Protein AF-V4AZX0-F1 (afdb_monomer_lite)

InterPro domains:
  IPR028002 Myb/SANT-like DNA-binding domain 5 [PF13873] (2-65)

Organism: Lottia gigantea (NCBI:txid225164)

Foldseek 3Di:
DLCVLCVVCVCLCVDPDDPPVSVVSNVVSLVVSQVVVCVPDPDDRDDSVRSVVVVVVVVVVVVVVVVVVVVVVVVVVVD

Structure (mmCIF, N/CA/C/O backbone):
data_AF-V4AZX0-F1
#
_entry.id   AF-V4AZX0-F1
#
loop_
_atom_site.group_PDB
_atom_site.id
_atom_site.type_symbol
_atom_site.label_atom_id
_atom_site.label_alt_id
_atom_site.label_comp_id
_atom_site.label_asym_id
_atom_site.label_entity_id
_atom_site.label_seq_id
_atom_site.pdbx_PDB_ins_code
_atom_site.Cartn_x
_atom_site.Cartn_y
_atom_site.Cartn_z
_atom_site.occupancy
_atom_site.B_iso_or_equiv
_atom_site.auth_seq_id
_atom_site.auth_comp_id
_atom_site.auth_asym_id
_atom_site.auth_atom_id
_atom_site.pdbx_PDB_model_num
ATOM 1 N N . PHE A 1 1 ? -8.953 -5.101 -6.131 1.00 65.12 1 PHE A N 1
ATOM 2 C CA . PHE A 1 1 ? -7.872 -5.081 -7.136 1.00 65.12 1 PHE A CA 1
ATOM 3 C C . PHE A 1 1 ? -6.606 -4.370 -6.667 1.00 65.12 1 PHE A C 1
ATOM 5 O O . PHE A 1 1 ? -5.698 -5.060 -6.244 1.00 65.12 1 PHE A O 1
ATOM 12 N N . LEU A 1 2 ? -6.518 -3.026 -6.649 1.00 69.69 2 LEU A N 1
ATOM 13 C CA . LEU A 1 2 ? -5.349 -2.356 -6.033 1.00 69.69 2 LEU A CA 1
ATOM 14 C C . LEU A 1 2 ? -5.211 -2.740 -4.551 1.00 69.69 2 LEU A C 1
ATOM 16 O O . LEU A 1 2 ? -4.106 -2.892 -4.054 1.00 69.69 2 LEU A O 1
ATOM 20 N N . ILE A 1 3 ? -6.346 -2.913 -3.869 1.00 73.56 3 ILE A N 1
ATOM 21 C CA . ILE A 1 3 ? -6.401 -3.348 -2.471 1.00 73.56 3 ILE A CA 1
ATOM 22 C C . ILE A 1 3 ? -5.770 -4.736 -2.306 1.00 73.56 3 ILE A C 1
ATOM 24 O O . ILE A 1 3 ? -4.906 -4.854 -1.457 1.00 73.56 3 ILE A O 1
ATOM 28 N N . ASP A 1 4 ? -6.120 -5.729 -3.131 1.00 78.38 4 ASP A N 1
ATOM 29 C CA . ASP A 1 4 ? -5.553 -7.088 -3.064 1.00 78.38 4 ASP A CA 1
ATOM 30 C C . ASP A 1 4 ? -4.036 -7.105 -3.260 1.00 78.38 4 ASP A C 1
ATOM 32 O O . ASP A 1 4 ? -3.317 -7.690 -2.459 1.00 78.38 4 ASP A O 1
ATOM 36 N N . ILE A 1 5 ? -3.537 -6.396 -4.281 1.00 77.06 5 ILE A N 1
ATOM 37 C CA . ILE A 1 5 ? -2.093 -6.318 -4.537 1.00 77.06 5 ILE A CA 1
ATOM 38 C C . ILE A 1 5 ? -1.405 -5.628 -3.352 1.00 77.06 5 ILE A C 1
ATOM 40 O O . ILE A 1 5 ? -0.387 -6.091 -2.859 1.00 77.06 5 ILE A O 1
ATOM 44 N N . VAL A 1 6 ? -1.962 -4.529 -2.838 1.00 77.88 6 VAL A N 1
ATOM 45 C CA . VAL A 1 6 ? -1.379 -3.844 -1.676 1.00 77.88 6 VAL A CA 1
ATOM 46 C C . VAL A 1 6 ? -1.480 -4.684 -0.393 1.00 77.88 6 VAL A C 1
ATOM 48 O O . VAL A 1 6 ? -0.608 -4.555 0.467 1.00 77.88 6 VAL A O 1
ATOM 51 N N . ASP A 1 7 ? -2.497 -5.538 -0.260 1.00 78.56 7 ASP A N 1
ATOM 52 C CA . ASP A 1 7 ? -2.672 -6.445 0.878 1.00 78.56 7 ASP A CA 1
ATOM 53 C C . ASP A 1 7 ? -1.600 -7.547 0.890 1.00 78.56 7 ASP A C 1
ATOM 55 O O . ASP A 1 7 ? -1.003 -7.804 1.934 1.00 78.56 7 ASP A O 1
ATOM 59 N N . GLU A 1 8 ? -1.224 -8.079 -0.278 1.00 80.56 8 GLU A N 1
ATOM 60 C CA . GLU A 1 8 ? -0.107 -9.028 -0.419 1.00 80.56 8 GLU A CA 1
ATOM 61 C C . GLU A 1 8 ? 1.226 -8.438 0.087 1.00 80.56 8 GLU A C 1
ATOM 63 O O . GLU A 1 8 ? 2.004 -9.099 0.778 1.00 80.56 8 GLU A O 1
ATOM 68 N N . PHE A 1 9 ? 1.461 -7.145 -0.160 1.00 78.44 9 PHE A N 1
ATOM 69 C CA . PHE A 1 9 ? 2.660 -6.430 0.301 1.00 78.44 9 PHE A CA 1
ATOM 70 C C . PHE A 1 9 ? 2.486 -5.719 1.655 1.00 78.44 9 PHE A C 1
ATOM 72 O O . PHE A 1 9 ? 3.393 -5.006 2.111 1.00 78.44 9 PHE A O 1
ATOM 79 N N . LYS A 1 10 ? 1.352 -5.904 2.340 1.00 78.31 10 LYS A N 1
ATOM 80 C CA . LYS A 1 10 ? 0.996 -5.189 3.575 1.00 78.31 10 LYS A CA 1
ATOM 81 C C . LYS A 1 10 ? 2.020 -5.367 4.686 1.00 78.31 10 LYS A C 1
ATOM 83 O O . LYS A 1 10 ? 2.389 -4.387 5.327 1.00 78.31 10 LYS A O 1
ATOM 88 N N . GLY A 1 11 ? 2.555 -6.575 4.864 1.00 78.81 11 GLY A N 1
ATOM 89 C CA . GLY A 1 11 ? 3.579 -6.852 5.879 1.00 78.81 11 GLY A CA 1
ATOM 90 C C . GLY A 1 11 ? 4.864 -6.033 5.694 1.00 78.81 11 GLY A C 1
ATOM 91 O O . GLY A 1 11 ? 5.519 -5.660 6.667 1.00 78.81 11 GLY A O 1
ATOM 92 N N . VAL A 1 12 ? 5.202 -5.687 4.449 1.00 80.62 12 VAL A N 1
ATOM 93 C CA . VAL A 1 12 ? 6.364 -4.848 4.12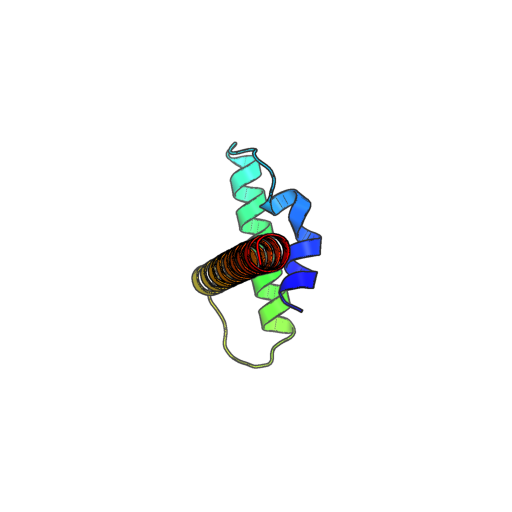4 1.00 80.62 12 VAL A CA 1
ATOM 94 C C . VAL A 1 12 ? 6.003 -3.363 4.209 1.00 80.62 12 VAL A C 1
ATOM 96 O O . VAL A 1 12 ? 6.755 -2.576 4.788 1.00 80.62 12 VAL A O 1
ATOM 99 N N . LEU A 1 13 ? 4.839 -2.973 3.678 1.00 76.56 13 LEU A N 1
ATOM 100 C CA . LEU A 1 13 ? 4.382 -1.581 3.639 1.00 76.56 13 LEU A CA 1
ATOM 101 C C . LEU A 1 13 ? 4.010 -1.020 5.016 1.00 76.56 13 LEU A C 1
ATOM 103 O O . LEU A 1 13 ? 4.302 0.144 5.295 1.00 76.56 13 LEU A O 1
ATOM 107 N N . GLU A 1 14 ? 3.390 -1.826 5.877 1.00 75.75 14 GLU A N 1
ATOM 108 C CA . GLU A 1 14 ? 2.969 -1.439 7.230 1.00 75.75 14 GLU A CA 1
ATOM 109 C C . GLU A 1 14 ? 4.039 -1.691 8.296 1.00 75.75 14 GLU A C 1
ATOM 111 O O . GLU A 1 14 ? 3.837 -1.358 9.467 1.00 75.75 14 GLU A O 1
ATOM 116 N N . SER A 1 15 ? 5.205 -2.220 7.909 1.00 78.81 15 SER A N 1
ATOM 117 C CA . SER A 1 15 ? 6.330 -2.350 8.831 1.00 78.81 15 SER A CA 1
ATOM 118 C C . SER A 1 15 ? 6.683 -0.985 9.431 1.00 78.81 15 SER A C 1
ATOM 120 O O . SER A 1 15 ? 6.921 -0.011 8.714 1.00 78.81 15 SER A O 1
ATOM 122 N N . LYS A 1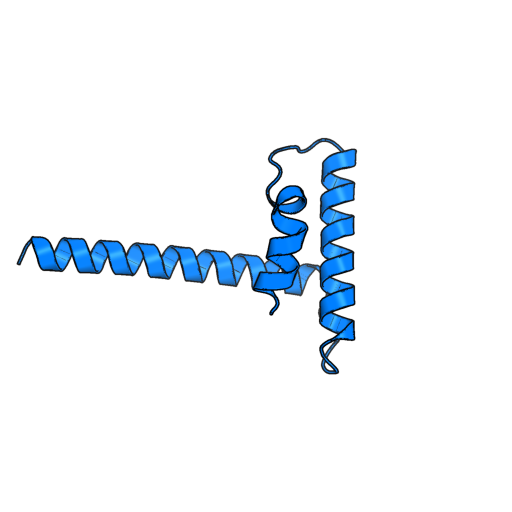 16 ? 6.757 -0.900 10.764 1.00 77.62 16 LYS A N 1
ATOM 123 C CA . LYS A 1 16 ? 7.162 0.324 11.484 1.00 77.62 16 LYS A CA 1
ATOM 124 C C . LYS A 1 16 ? 8.672 0.585 11.410 1.00 77.62 16 LYS A C 1
ATOM 126 O O . LYS A 1 16 ? 9.135 1.621 11.875 1.00 77.62 16 LYS A O 1
ATOM 131 N N . GLN A 1 17 ? 9.434 -0.342 10.827 1.00 78.00 17 GLN A N 1
ATOM 132 C CA . GLN A 1 17 ? 10.877 -0.212 10.665 1.00 78.00 17 GLN A CA 1
ATOM 133 C C . GLN A 1 17 ? 11.230 0.851 9.614 1.00 78.00 17 GLN A C 1
ATOM 135 O O . GLN A 1 17 ? 10.664 0.881 8.516 1.00 78.00 17 GLN A O 1
ATOM 140 N N . ASN A 1 18 ? 12.188 1.708 9.968 1.00 76.38 18 ASN A N 1
ATOM 141 C CA . ASN A 1 18 ? 12.683 2.825 9.154 1.00 76.38 18 ASN A CA 1
ATOM 142 C C . ASN A 1 18 ? 14.199 2.751 8.909 1.00 76.38 18 ASN A C 1
ATOM 144 O O . ASN A 1 18 ? 14.811 3.742 8.523 1.00 76.38 18 ASN A O 1
ATOM 148 N N . ASP A 1 19 ? 14.824 1.593 9.120 1.00 86.56 19 ASP A N 1
ATOM 149 C CA . ASP A 1 19 ? 16.201 1.378 8.681 1.00 86.56 19 ASP A CA 1
ATOM 150 C C . ASP A 1 19 ? 16.299 1.408 7.144 1.00 86.56 19 ASP A C 1
ATOM 152 O O . ASP A 1 19 ? 15.326 1.153 6.428 1.00 86.56 19 ASP A O 1
ATOM 156 N N . ILE A 1 20 ? 17.493 1.712 6.627 1.00 84.00 20 ILE A N 1
ATOM 157 C CA . ILE A 1 20 ? 17.751 1.891 5.187 1.00 84.00 20 ILE A CA 1
ATOM 158 C C . ILE A 1 20 ? 17.278 0.672 4.376 1.00 84.00 20 ILE A C 1
ATOM 160 O O . ILE A 1 20 ? 16.678 0.831 3.312 1.00 84.00 20 ILE A O 1
ATOM 164 N N . ARG A 1 21 ? 17.475 -0.547 4.897 1.00 84.25 21 ARG A N 1
ATOM 165 C CA . ARG A 1 21 ? 17.053 -1.790 4.231 1.00 84.25 21 ARG A CA 1
ATOM 166 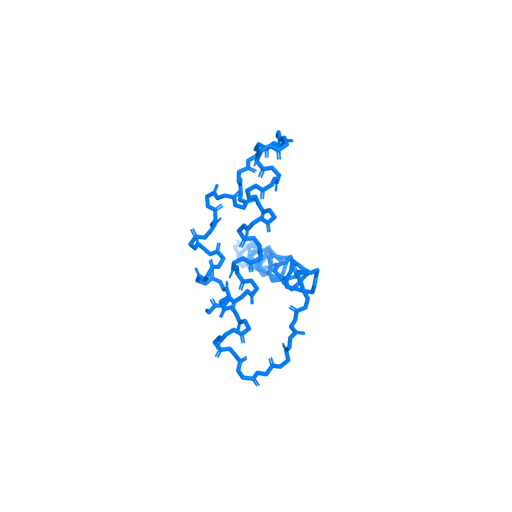C C . ARG A 1 21 ? 15.532 -1.921 4.203 1.00 84.25 21 ARG A C 1
ATOM 168 O O . ARG A 1 21 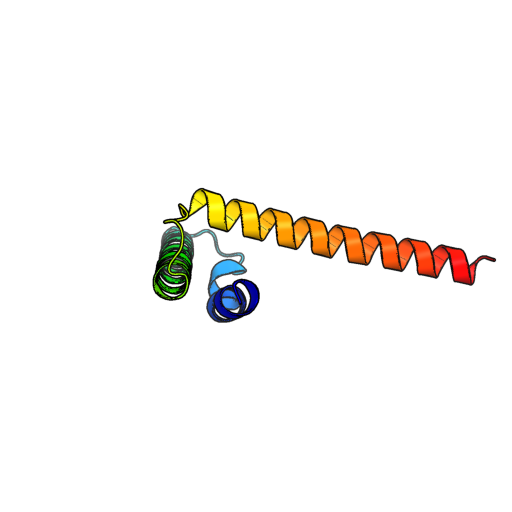? 14.967 -2.353 3.202 1.00 84.25 21 ARG A O 1
ATOM 175 N N . SER A 1 22 ? 14.848 -1.551 5.280 1.00 78.38 22 SER A N 1
ATOM 176 C CA . SER A 1 22 ? 13.384 -1.532 5.350 1.00 78.38 22 SER A CA 1
ATOM 177 C C . SER A 1 22 ? 12.768 -0.473 4.435 1.00 78.38 22 SER A C 1
ATOM 179 O O . SER A 1 22 ? 11.765 -0.754 3.780 1.00 78.38 22 SER A O 1
ATOM 181 N N . ILE A 1 23 ? 13.391 0.701 4.302 1.00 79.88 23 ILE A N 1
ATOM 182 C CA . ILE A 1 23 ? 12.975 1.724 3.329 1.00 79.88 23 ILE A CA 1
ATOM 183 C C . ILE A 1 23 ? 13.141 1.195 1.899 1.00 79.88 23 ILE A C 1
ATOM 185 O O . ILE A 1 23 ? 12.194 1.240 1.118 1.00 79.88 23 ILE A O 1
ATOM 189 N N . GLN A 1 24 ? 14.297 0.613 1.568 1.00 84.75 24 GLN A N 1
ATOM 190 C CA . GLN A 1 24 ? 14.534 0.017 0.249 1.00 84.75 24 GLN A CA 1
ATOM 191 C C . GLN A 1 24 ? 13.545 -1.110 -0.073 1.00 84.75 24 GLN A C 1
ATOM 193 O O . GLN A 1 24 ? 13.065 -1.193 -1.202 1.00 84.75 24 GLN A O 1
ATOM 198 N N . ARG A 1 25 ? 13.189 -1.948 0.911 1.00 83.94 25 ARG A N 1
ATOM 199 C CA . ARG A 1 25 ? 12.169 -2.998 0.747 1.00 83.94 25 ARG A CA 1
ATOM 200 C C . ARG A 1 25 ? 10.784 -2.424 0.461 1.00 83.94 25 ARG A C 1
ATOM 202 O O . ARG A 1 25 ? 10.109 -2.927 -0.430 1.00 83.94 25 ARG A O 1
ATOM 209 N N . LYS A 1 26 ? 10.379 -1.358 1.156 1.00 83.31 26 LYS A N 1
ATOM 210 C CA . LYS A 1 26 ? 9.109 -0.656 0.896 1.00 83.31 26 LYS A CA 1
ATOM 211 C C . LYS A 1 26 ? 9.074 -0.028 -0.495 1.00 83.31 26 LYS A C 1
ATOM 213 O O . LYS A 1 26 ? 8.069 -0.139 -1.187 1.00 83.31 26 LYS A O 1
ATOM 218 N N . GLU A 1 27 ? 10.172 0.591 -0.921 1.00 83.88 27 GLU A N 1
ATOM 219 C CA . GLU A 1 27 ? 10.289 1.182 -2.259 1.00 83.88 27 GLU A CA 1
ATOM 220 C C . GLU A 1 27 ? 10.296 0.108 -3.358 1.00 83.88 27 GLU A C 1
ATOM 222 O O . GLU A 1 27 ? 9.686 0.295 -4.411 1.00 83.88 27 GLU A O 1
ATOM 227 N N . LYS A 1 28 ? 10.938 -1.043 -3.113 1.00 86.06 28 LYS A N 1
ATOM 228 C CA . LYS A 1 28 ? 10.893 -2.203 -4.012 1.00 86.06 28 LYS A CA 1
ATOM 229 C C . LYS A 1 28 ? 9.471 -2.763 -4.127 1.00 86.06 28 LYS A C 1
ATOM 231 O O . LYS A 1 28 ? 8.974 -2.881 -5.239 1.00 86.06 28 LYS A O 1
ATOM 236 N N . ALA A 1 29 ? 8.807 -3.006 -2.996 1.00 85.50 29 ALA A N 1
ATOM 237 C CA . ALA A 1 29 ? 7.420 -3.468 -2.961 1.00 85.50 29 ALA A CA 1
ATOM 238 C C . ALA A 1 29 ? 6.482 -2.494 -3.690 1.00 85.50 29 ALA A C 1
ATOM 240 O O . ALA A 1 29 ? 5.641 -2.913 -4.476 1.00 85.50 29 ALA A O 1
ATOM 241 N N . GLY A 1 30 ? 6.665 -1.183 -3.501 1.00 81.19 30 GLY A N 1
ATOM 242 C CA . GLY A 1 30 ? 5.904 -0.174 -4.235 1.00 81.19 30 GLY A CA 1
ATOM 243 C C . GLY A 1 30 ? 6.083 -0.279 -5.752 1.00 81.19 30 GLY A C 1
ATOM 244 O O . GLY A 1 30 ? 5.088 -0.262 -6.469 1.00 81.19 30 GLY A O 1
ATOM 245 N N . ARG A 1 31 ? 7.315 -0.488 -6.235 1.00 82.88 31 ARG A N 1
ATOM 246 C CA . ARG A 1 31 ? 7.590 -0.711 -7.666 1.00 82.88 31 ARG A CA 1
ATOM 247 C C . ARG A 1 31 ? 6.987 -2.000 -8.216 1.00 82.88 31 ARG A C 1
ATOM 249 O O . ARG A 1 31 ? 6.524 -2.006 -9.351 1.00 82.88 31 ARG A O 1
ATOM 256 N N . GLU A 1 32 ? 6.959 -3.074 -7.434 1.00 83.19 32 GLU A N 1
ATOM 257 C CA . GLU A 1 32 ? 6.292 -4.320 -7.837 1.00 83.19 32 GLU A CA 1
ATOM 258 C C . GLU A 1 32 ? 4.774 -4.130 -7.950 1.00 83.19 32 GLU A C 1
ATOM 260 O O . GLU A 1 32 ? 4.171 -4.566 -8.929 1.00 83.19 32 GLU A O 1
ATOM 265 N N . ILE A 1 33 ? 4.162 -3.385 -7.023 1.00 82.00 33 ILE A N 1
ATOM 266 C CA . ILE A 1 33 ? 2.740 -3.020 -7.095 1.00 82.00 33 ILE A CA 1
ATOM 267 C C . ILE A 1 33 ? 2.460 -2.180 -8.346 1.00 82.00 33 ILE A C 1
ATOM 269 O O . ILE A 1 33 ? 1.470 -2.424 -9.033 1.00 82.00 33 ILE A O 1
ATOM 273 N N . GLU A 1 34 ? 3.320 -1.208 -8.669 1.00 79.75 34 GLU A N 1
ATOM 274 C CA . GLU A 1 34 ? 3.203 -0.421 -9.902 1.00 79.75 34 GLU A CA 1
ATOM 275 C C . GLU A 1 34 ? 3.288 -1.291 -11.154 1.00 79.75 34 GLU A C 1
ATOM 277 O O . GLU A 1 34 ? 2.457 -1.152 -12.050 1.00 79.75 34 GLU A O 1
ATOM 282 N N . ALA A 1 35 ? 4.281 -2.180 -11.218 1.00 79.94 35 ALA A N 1
ATOM 283 C CA . ALA A 1 35 ? 4.496 -3.059 -12.357 1.00 79.94 35 ALA A CA 1
ATOM 284 C C . ALA A 1 35 ? 3.317 -4.022 -12.543 1.00 79.94 35 ALA A C 1
ATOM 286 O O . ALA A 1 35 ? 2.802 -4.135 -13.653 1.00 79.94 35 ALA A O 1
ATOM 287 N N . ASN A 1 36 ? 2.827 -4.638 -11.464 1.00 78.88 36 ASN A N 1
ATOM 288 C CA . ASN A 1 36 ? 1.660 -5.520 -11.499 1.00 78.88 36 ASN A CA 1
ATOM 289 C C . ASN A 1 36 ? 0.394 -4.760 -11.901 1.00 78.88 36 ASN A C 1
ATOM 291 O O . ASN A 1 36 ? -0.358 -5.215 -12.763 1.00 78.88 36 ASN A O 1
ATOM 295 N N . PHE A 1 37 ? 0.183 -3.563 -11.347 1.00 75.56 37 PHE A N 1
ATOM 296 C CA . PHE A 1 37 ? -0.961 -2.731 -11.704 1.00 75.56 37 PHE A CA 1
ATOM 297 C C . PHE A 1 37 ? -0.902 -2.296 -13.176 1.00 75.56 37 PHE A C 1
ATOM 299 O O . PHE A 1 37 ? -1.883 -2.438 -13.897 1.00 75.56 37 PHE A O 1
ATOM 306 N N . CYS A 1 38 ? 0.253 -1.829 -13.655 1.00 71.25 38 CYS A N 1
ATOM 307 C CA . CYS A 1 38 ? 0.434 -1.383 -15.036 1.00 71.25 38 CYS A CA 1
ATOM 308 C C . CYS A 1 38 ? 0.425 -2.539 -16.051 1.00 71.25 38 CYS A C 1
ATOM 310 O O . CYS A 1 38 ? 0.042 -2.326 -17.196 1.00 71.25 38 CYS A O 1
ATOM 312 N N . SER A 1 39 ? 0.840 -3.743 -15.650 1.00 72.19 39 SER A N 1
ATOM 313 C CA . SER A 1 39 ? 0.763 -4.955 -16.475 1.00 72.19 39 SER A CA 1
ATOM 314 C C . SER A 1 39 ? -0.682 -5.440 -16.623 1.00 72.19 39 SER A C 1
ATOM 316 O O . SER A 1 39 ? -1.096 -5.862 -17.699 1.00 72.19 39 SER A O 1
ATOM 318 N N . MET A 1 40 ? -1.484 -5.327 -15.558 1.00 69.56 40 MET A N 1
ATOM 319 C CA . MET A 1 40 ? -2.882 -5.771 -15.565 1.00 69.56 40 MET A CA 1
ATOM 320 C C . MET A 1 40 ? -3.852 -4.741 -16.154 1.00 69.56 40 MET A C 1
ATOM 322 O O . MET A 1 40 ? -4.895 -5.127 -16.680 1.00 69.56 40 MET A O 1
ATOM 326 N N . THR A 1 41 ? -3.547 -3.441 -16.093 1.00 59.22 41 THR A N 1
ATOM 327 C CA . THR A 1 41 ? -4.365 -2.412 -16.744 1.00 59.22 41 THR A CA 1
ATOM 328 C C . THR A 1 41 ? -3.724 -1.997 -18.063 1.00 59.22 41 THR A C 1
ATOM 330 O O . THR A 1 41 ? -2.679 -1.356 -18.065 1.00 59.22 41 THR A O 1
ATOM 333 N N . THR A 1 42 ? -4.391 -2.241 -19.191 1.00 59.81 42 THR A N 1
ATOM 334 C CA . THR A 1 42 ? -4.018 -1.743 -20.536 1.00 59.81 42 THR A CA 1
ATOM 335 C C . THR A 1 42 ? -4.006 -0.207 -20.665 1.00 59.81 42 THR A C 1
ATOM 337 O O . THR A 1 42 ? -3.913 0.333 -21.764 1.00 59.81 42 THR A O 1
ATOM 340 N N . CYS A 1 43 ? -4.125 0.528 -19.557 1.00 54.53 43 CYS A N 1
ATOM 341 C CA . CYS A 1 43 ? -4.532 1.920 -19.520 1.00 54.53 43 CYS A CA 1
ATOM 342 C C . CYS A 1 43 ? -3.644 2.721 -18.551 1.00 54.53 43 CYS A C 1
ATOM 344 O O . CYS A 1 43 ? -3.699 2.531 -17.341 1.00 54.53 43 CYS A O 1
ATOM 346 N N . PHE A 1 44 ? -2.864 3.641 -19.127 1.00 58.53 44 PHE A N 1
ATOM 347 C CA . PHE A 1 44 ? -2.039 4.686 -18.503 1.00 58.53 44 PHE A CA 1
ATOM 348 C C . PHE A 1 44 ? -1.020 4.243 -17.440 1.00 58.53 44 PHE A C 1
ATOM 350 O O . PHE A 1 44 ? -1.364 3.952 -16.296 1.00 58.53 44 PHE A O 1
ATOM 357 N N . LYS A 1 45 ? 0.272 4.355 -17.790 1.00 60.69 45 LYS A N 1
ATOM 358 C CA . LYS A 1 45 ? 1.398 4.308 -16.844 1.00 60.69 45 LYS A CA 1
ATOM 359 C C . LYS A 1 45 ? 1.149 5.299 -15.700 1.00 60.69 45 LYS A C 1
ATOM 361 O O . LYS A 1 45 ? 1.261 6.509 -15.887 1.00 60.69 45 LYS A O 1
ATOM 366 N N . ARG A 1 46 ? 0.767 4.791 -14.530 1.00 65.94 46 ARG A N 1
ATOM 367 C CA . ARG A 1 46 ? 0.626 5.575 -13.299 1.00 65.94 46 ARG A CA 1
ATOM 368 C C . ARG A 1 46 ? 1.964 5.548 -12.580 1.00 65.94 46 ARG A C 1
ATOM 370 O O . ARG A 1 46 ? 2.471 4.473 -12.291 1.00 65.94 46 ARG A O 1
ATOM 377 N N . ASP A 1 47 ? 2.501 6.723 -12.285 1.00 68.25 47 ASP A N 1
ATOM 378 C CA . ASP A 1 47 ? 3.736 6.862 -11.515 1.00 68.25 47 ASP A CA 1
ATOM 379 C C . ASP A 1 47 ? 3.528 6.416 -10.055 1.00 68.25 47 ASP A C 1
ATOM 381 O O . ASP A 1 47 ? 2.451 6.634 -9.478 1.00 68.25 47 ASP A O 1
ATOM 385 N N . HIS A 1 48 ? 4.565 5.856 -9.429 1.00 67.56 48 HIS A N 1
ATOM 386 C CA . HIS A 1 48 ? 4.596 5.410 -8.032 1.00 67.56 48 HIS A CA 1
ATOM 387 C C . HIS A 1 48 ? 3.960 6.428 -7.108 1.00 67.56 48 HIS A C 1
ATOM 389 O O . HIS A 1 48 ? 3.141 6.108 -6.242 1.00 67.56 48 HIS A O 1
ATOM 395 N N . LYS A 1 49 ? 4.316 7.698 -7.299 1.00 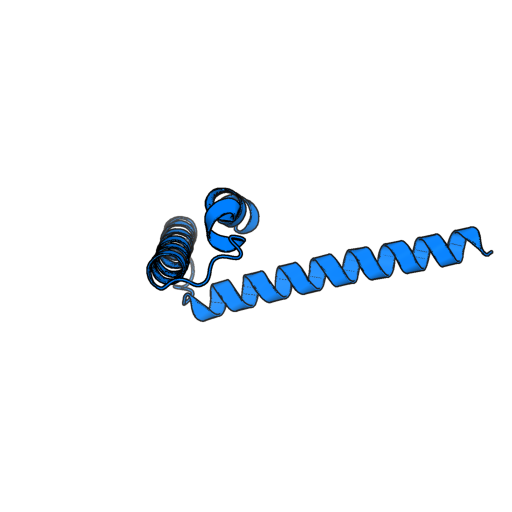74.50 49 LYS A N 1
ATOM 396 C CA . LYS A 1 49 ? 3.853 8.797 -6.464 1.00 74.50 49 LYS A CA 1
ATOM 397 C C . LYS A 1 49 ? 2.343 8.972 -6.581 1.00 74.50 49 LYS A C 1
ATOM 399 O O . LYS A 1 49 ? 1.682 9.267 -5.582 1.00 74.50 49 LYS A O 1
ATOM 404 N N . GLN A 1 50 ? 1.776 8.752 -7.767 1.00 75.38 50 GLN A N 1
ATOM 405 C CA . GLN A 1 50 ? 0.335 8.805 -8.005 1.00 75.38 50 GLN A CA 1
ATOM 406 C C . GLN A 1 50 ? -0.385 7.608 -7.378 1.00 75.38 50 GLN A C 1
ATOM 408 O O . GLN A 1 50 ? -1.435 7.804 -6.765 1.00 75.38 50 GLN A O 1
ATOM 413 N N . LEU A 1 51 ? 0.178 6.400 -7.472 1.00 72.69 51 LEU A N 1
ATOM 414 C CA . LEU A 1 51 ? -0.371 5.194 -6.838 1.00 72.69 51 LEU A CA 1
ATOM 415 C C . LEU A 1 51 ? -0.329 5.292 -5.310 1.00 72.69 51 LEU A C 1
ATOM 417 O O . LEU A 1 51 ? -1.343 5.077 -4.648 1.00 72.69 51 LEU A O 1
ATOM 421 N N . LYS A 1 52 ? 0.788 5.753 -4.743 1.00 75.88 52 LYS A N 1
ATOM 422 C CA . LYS A 1 52 ? 0.943 6.017 -3.305 1.00 75.88 52 LYS A CA 1
ATOM 423 C C . LYS A 1 52 ? -0.037 7.086 -2.816 1.00 75.88 52 LYS A C 1
ATOM 425 O O . LYS A 1 52 ? -0.658 6.926 -1.764 1.00 75.88 52 LYS A O 1
ATOM 430 N N . LYS A 1 53 ? -0.237 8.157 -3.595 1.00 78.12 53 LYS A N 1
ATOM 431 C CA . LYS A 1 53 ? -1.253 9.184 -3.307 1.00 78.12 53 LYS A CA 1
ATOM 432 C C . LYS A 1 53 ? -2.670 8.612 -3.383 1.00 78.12 53 LYS A C 1
ATOM 434 O O . LYS A 1 53 ? -3.477 8.890 -2.501 1.00 78.12 53 LYS A O 1
ATOM 439 N N . CYS A 1 54 ? -2.967 7.792 -4.391 1.00 77.06 54 CYS A N 1
ATOM 440 C CA . CYS A 1 54 ? -4.258 7.123 -4.538 1.00 77.06 54 CYS A CA 1
ATOM 441 C C . CYS A 1 54 ? -4.542 6.198 -3.346 1.00 77.06 54 CYS A C 1
ATOM 443 O O . CYS A 1 54 ? -5.600 6.304 -2.732 1.00 77.06 54 CYS A O 1
ATOM 445 N N . TRP A 1 55 ? -3.563 5.389 -2.942 1.00 75.25 55 TRP A N 1
ATOM 446 C CA . TRP A 1 55 ? -3.646 4.523 -1.769 1.00 75.25 55 TRP A CA 1
ATOM 447 C C . TRP A 1 55 ? -3.887 5.304 -0.474 1.00 75.25 55 TRP A C 1
ATOM 449 O O . TRP A 1 55 ? -4.762 4.954 0.316 1.00 75.25 55 TRP A O 1
ATOM 459 N N . ASN A 1 56 ? -3.167 6.408 -0.261 1.00 77.19 56 ASN A N 1
ATOM 460 C CA . ASN A 1 56 ? -3.401 7.267 0.900 1.00 77.19 56 ASN A CA 1
ATOM 461 C C . ASN A 1 56 ? -4.794 7.906 0.876 1.00 77.19 56 ASN A C 1
ATOM 463 O O . ASN A 1 56 ? -5.463 7.931 1.907 1.00 77.19 56 ASN A O 1
ATOM 467 N N . ASN A 1 57 ? -5.265 8.359 -0.287 1.00 78.56 57 ASN A N 1
ATOM 468 C CA . ASN A 1 57 ? -6.618 8.891 -0.436 1.00 78.56 57 ASN A CA 1
ATOM 469 C C . ASN A 1 57 ? -7.684 7.825 -0.147 1.00 78.56 57 ASN A C 1
ATOM 471 O O . ASN A 1 57 ? -8.666 8.126 0.529 1.00 78.56 57 ASN A O 1
ATOM 475 N N . LEU A 1 58 ? -7.482 6.583 -0.599 1.00 74.81 58 LEU A N 1
ATOM 476 C CA . LEU A 1 58 ? -8.368 5.454 -0.302 1.00 74.81 58 LEU A CA 1
ATOM 477 C C . LEU A 1 58 ? -8.391 5.141 1.197 1.00 74.81 58 LEU A C 1
ATOM 479 O O . LEU A 1 58 ? -9.472 5.050 1.773 1.00 74.81 58 LEU A O 1
ATOM 483 N N . LYS A 1 59 ? -7.226 5.084 1.857 1.00 74.56 59 LYS A N 1
ATOM 484 C CA . LYS A 1 59 ? -7.137 4.904 3.316 1.00 74.56 59 LYS A CA 1
ATOM 485 C C . LYS A 1 59 ? -7.825 6.028 4.085 1.00 74.56 59 LYS A C 1
ATOM 487 O O . LYS A 1 59 ? -8.538 5.765 5.049 1.00 74.56 59 LYS A O 1
ATOM 492 N N . MET A 1 60 ? -7.641 7.282 3.669 1.00 74.62 60 MET A N 1
ATOM 493 C CA . MET A 1 60 ? -8.320 8.417 4.300 1.00 74.62 60 MET A CA 1
ATOM 494 C C . MET A 1 60 ? -9.833 8.367 4.086 1.00 74.62 60 MET A C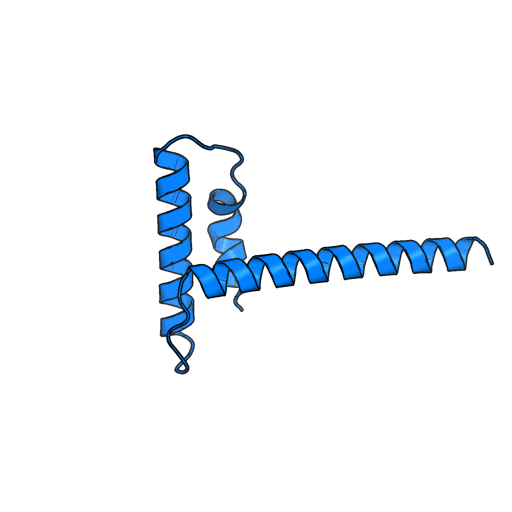 1
ATOM 496 O O . MET A 1 60 ? -10.586 8.637 5.020 1.00 74.62 60 MET A O 1
ATOM 500 N N . LYS A 1 61 ? -10.289 7.989 2.885 1.00 72.75 61 LYS A N 1
ATOM 501 C CA . LYS A 1 61 ? -11.714 7.820 2.585 1.00 72.75 61 LYS A CA 1
ATOM 502 C C . LYS A 1 61 ? -12.329 6.700 3.428 1.00 72.75 61 LYS A C 1
ATOM 504 O O . LYS A 1 61 ? -13.393 6.920 3.996 1.00 72.75 61 LYS A O 1
ATOM 509 N N . ALA A 1 62 ? -11.642 5.565 3.570 1.00 69.56 62 ALA A N 1
ATOM 510 C CA . ALA A 1 62 ? -12.064 4.454 4.424 1.00 69.56 62 ALA A CA 1
ATOM 511 C C . ALA A 1 62 ? -12.190 4.889 5.894 1.00 69.56 62 ALA A C 1
ATOM 513 O O . ALA A 1 62 ? -13.277 4.806 6.459 1.00 69.56 62 ALA A O 1
ATOM 514 N N . LYS A 1 63 ? -11.145 5.511 6.462 1.00 69.25 63 LYS A N 1
ATOM 515 C CA . LYS A 1 63 ? -11.179 6.040 7.838 1.00 69.25 63 LYS A CA 1
ATOM 516 C C . LYS A 1 63 ? -12.295 7.061 8.058 1.00 69.25 63 LYS A C 1
ATOM 518 O O . LYS A 1 63 ? -12.932 7.071 9.107 1.00 69.25 63 LYS A O 1
ATOM 523 N N . LYS A 1 64 ? -12.532 7.943 7.081 1.00 71.19 64 LYS A N 1
ATOM 524 C CA . LYS A 1 64 ? -13.616 8.932 7.150 1.00 71.19 64 LYS A CA 1
ATOM 525 C C . LYS A 1 64 ? -14.989 8.260 7.104 1.00 71.19 64 LYS A C 1
ATOM 527 O O . LYS A 1 64 ? -15.885 8.707 7.813 1.00 71.19 64 LYS A O 1
ATOM 532 N N . SER A 1 65 ? -15.146 7.206 6.306 1.00 66.44 65 SER A N 1
ATOM 533 C CA . SER A 1 65 ? -16.376 6.413 6.242 1.00 66.44 65 SER A CA 1
ATOM 534 C C . SER A 1 65 ? -16.666 5.744 7.586 1.00 66.44 65 SER A C 1
ATOM 536 O O . SER A 1 65 ? -17.735 5.964 8.144 1.00 66.44 65 SER A O 1
ATOM 538 N N . GLU A 1 66 ? -15.686 5.047 8.167 1.00 67.94 66 GLU A N 1
ATOM 539 C CA . GLU A 1 66 ? -15.820 4.408 9.487 1.00 67.94 66 GLU A CA 1
ATOM 540 C C . GLU A 1 66 ? -16.116 5.426 10.600 1.00 67.94 66 GLU A C 1
ATOM 542 O O . GLU A 1 66 ? -16.931 5.186 11.490 1.00 67.94 66 GLU A O 1
ATOM 547 N N . ALA A 1 67 ? -15.469 6.596 10.560 1.00 68.06 67 ALA A N 1
ATOM 548 C CA . ALA A 1 67 ? -15.721 7.660 11.526 1.00 68.06 67 ALA A CA 1
ATOM 549 C C . ALA A 1 67 ? -17.137 8.246 11.391 1.00 68.06 67 ALA A C 1
ATOM 551 O O . ALA A 1 67 ? -17.761 8.578 12.401 1.00 68.06 67 ALA A O 1
ATOM 552 N N . MET A 1 68 ? -17.653 8.383 10.164 1.00 67.94 68 MET A N 1
ATOM 553 C CA . MET A 1 68 ? -19.029 8.829 9.932 1.00 67.94 68 MET A CA 1
ATOM 554 C C . MET A 1 68 ? -20.049 7.784 10.379 1.00 67.94 68 MET A C 1
ATOM 556 O O . MET A 1 68 ? -21.051 8.160 10.984 1.00 67.94 68 MET A O 1
ATOM 560 N N . GLU A 1 69 ? -19.780 6.502 10.148 1.00 68.94 69 GLU A N 1
ATOM 561 C CA . GLU A 1 69 ? -20.641 5.401 10.578 1.00 68.94 69 GLU A CA 1
ATOM 562 C C . GLU A 1 69 ? -20.748 5.339 12.104 1.00 68.94 69 GLU A C 1
ATOM 564 O O . GLU A 1 69 ? -21.845 5.474 12.640 1.00 68.94 69 GLU A O 1
ATOM 569 N N . LYS A 1 70 ? -19.617 5.352 12.822 1.00 69.06 70 LYS A N 1
ATOM 570 C CA . LYS A 1 70 ? -19.603 5.421 14.297 1.00 69.06 70 LYS A CA 1
ATOM 571 C C . LYS A 1 70 ? -20.325 6.653 14.844 1.00 69.06 70 LYS A C 1
ATOM 573 O O . LYS A 1 70 ? -20.938 6.609 15.909 1.00 69.06 70 LYS A O 1
ATOM 578 N N . LYS A 1 71 ? -20.249 7.787 14.140 1.00 66.94 71 LYS A N 1
ATOM 579 C CA . LYS A 1 71 ? -20.962 9.015 14.526 1.00 66.94 71 LYS A CA 1
ATOM 580 C C . LYS A 1 71 ? -22.470 8.898 14.281 1.00 66.94 71 LYS A C 1
ATOM 582 O O . LYS A 1 71 ? -23.243 9.489 15.032 1.00 66.94 71 LYS A O 1
ATOM 587 N N . ARG A 1 72 ? -22.884 8.146 13.258 1.00 66.81 72 ARG A N 1
ATOM 588 C CA . ARG A 1 72 ? -24.288 7.839 12.961 1.00 66.81 72 ARG A CA 1
ATOM 589 C C . ARG A 1 72 ? -24.865 6.854 13.975 1.00 66.81 72 ARG A C 1
ATOM 591 O O . ARG A 1 72 ? -25.936 7.122 14.503 1.00 66.81 72 ARG A O 1
ATOM 598 N N . GLU A 1 73 ? -24.129 5.803 14.321 1.00 61.91 73 GLU A N 1
ATOM 599 C CA . GLU A 1 73 ? -24.504 4.836 15.364 1.00 61.91 73 GLU A CA 1
ATOM 600 C C . GLU A 1 73 ? -24.657 5.510 16.730 1.00 61.91 73 GLU A C 1
ATOM 602 O O . GLU A 1 73 ? -25.688 5.370 17.376 1.00 61.91 73 GLU A O 1
ATOM 607 N N . ARG A 1 74 ? -23.692 6.348 17.138 1.00 62.00 74 ARG A N 1
ATOM 608 C CA . ARG A 1 74 ? -23.805 7.132 18.383 1.00 62.00 74 ARG A CA 1
ATOM 609 C C . ARG A 1 74 ? -24.992 8.090 18.386 1.00 62.00 74 ARG A C 1
ATOM 611 O O . ARG A 1 74 ? -25.526 8.365 19.448 1.00 62.00 74 ARG A O 1
ATOM 618 N N . LYS A 1 75 ? -25.393 8.622 17.228 1.00 57.78 75 LYS A N 1
ATOM 619 C CA . LYS A 1 75 ? -26.598 9.453 17.125 1.00 57.78 75 LYS A CA 1
ATOM 620 C C . LYS A 1 75 ? -27.884 8.632 17.213 1.00 57.78 75 LYS A C 1
ATOM 622 O O . LYS A 1 75 ? -28.844 9.146 17.755 1.00 57.78 75 LYS A O 1
ATOM 627 N N . LEU A 1 76 ? -27.908 7.402 16.704 1.00 59.62 76 LEU A N 1
ATOM 628 C CA . LEU A 1 76 ? -29.081 6.522 16.778 1.00 59.62 76 LEU A CA 1
ATOM 629 C C . LEU A 1 76 ? -29.291 5.915 18.170 1.00 59.62 76 LEU A C 1
ATOM 631 O O . LEU A 1 76 ? -30.421 5.646 18.534 1.00 59.62 76 LEU A O 1
ATOM 635 N N . VAL A 1 77 ? -28.226 5.717 18.952 1.00 60.78 77 VAL A N 1
ATOM 636 C CA . VAL A 1 77 ? -28.317 5.207 20.336 1.00 60.78 77 VAL A CA 1
ATOM 637 C C . VAL A 1 77 ? -28.754 6.293 21.336 1.00 60.78 77 VAL A C 1
ATOM 639 O O . VAL A 1 77 ? -29.134 5.984 22.459 1.00 60.78 77 VAL A O 1
ATOM 642 N N . VAL A 1 78 ? -28.682 7.569 20.948 1.00 57.59 78 VAL A N 1
ATOM 643 C CA . VAL A 1 78 ? -28.986 8.731 21.809 1.00 57.59 78 VAL A CA 1
ATOM 644 C C . VAL A 1 78 ? -30.338 9.379 21.447 1.00 57.59 78 VAL A C 1
ATOM 646 O O . VAL A 1 78 ? -30.710 10.381 22.051 1.00 57.59 78 VAL A O 1
ATOM 649 N N . VAL A 1 79 ? -31.072 8.825 20.472 1.00 50.53 79 VAL A N 1
ATOM 650 C CA . VAL A 1 79 ? -32.405 9.288 20.037 1.00 50.53 79 VAL A CA 1
ATOM 651 C C . VAL A 1 79 ? -33.468 8.286 20.452 1.00 50.53 79 VAL A C 1
ATOM 653 O O . VAL A 1 79 ? -33.218 7.076 20.272 1.00 50.53 79 VAL A O 1
#

pLDDT: mean 73.36, std 8.26, range [50.53, 86.56]

Secondary structure (DSSP, 8-state):
-HHHHHHHTHHHHS----SHHHHHHHHHHHHHHHHHHHHH-SS----HHHHHHHHHHHHHHHHHHHHHHHHHHHHHS--

Radius of gyration: 16.61 Å; chains: 1; bounding box: 50×18×42 Å

Sequence (79 aa):
FLIDIVDEFKGVLESKQNDIRSIQRKEKAGREIEANFCSMTTCFKRDHKQLKKCWNNLKMKAKKSEAMEKKRERKLVVV